Protein AF-0000000075210263 (afdb_homodimer)

InterPro domains:
  IPR021415 SAV0927-like [PF11256] (8-87)

Secondary structure (DSSP, 8-state):
------EEEEEEEEEEEEEEEEE-SS-EEEEEEEE-STTTT-EEEEETTTTEEEEE-HHHHHSTTHHHHHHT--HHHHHHHHHHHHHH-/------EEEEEEEEEEEEEEEEE-SS-EEEEEEEE-STTTT-EEEEETTTTEEEEE-HHHHHSTTHHHHHHT--HHHHHHHHHHHHHH-

pLDDT: mean 94.32, std 9.82, range [43.38, 98.81]

Organism: NCBI:txid2021314

Nearest PDB structures (foldseek):
  6iy0-assembly3_E  TM=9.676E-01  e=1.221E-08  Staphylococcus aureus subsp. aureus Mu50
  8xfu-assembly1_C  TM=9.413E-01  e=3.839E-08  Staphylococcus aureus subsp. aureus Mu50
  6iy0-assembly2_D  TM=9.601E-01  e=1.007E-07  Staphylococcus aureus subsp. aureus Mu50
  6iy0-assembly1_B  TM=9.482E-01  e=8.729E-06  Staphylococcus aureus subsp. aureus Mu50
  8f3d-assembly1_H  TM=4.531E-01  e=2.165E+00  Leishmania tarentolae

Radius of gyration: 16.85 Å; Cα contacts (8 Å, |Δi|>4): 347; chains: 2; bounding box: 31×64×35 Å

Solvent-acce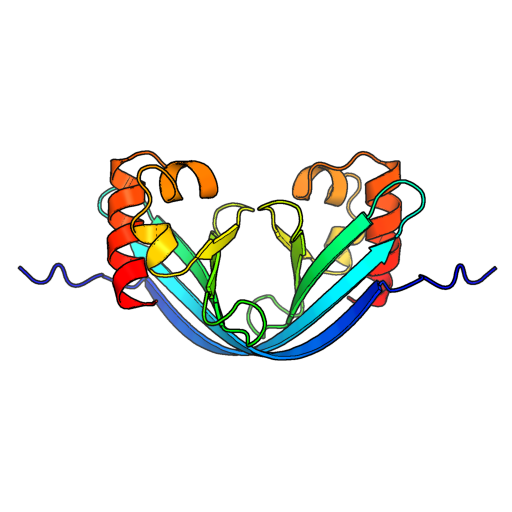ssible surface area (backbone atoms only — not comparable to full-atom values): 9943 Å² total; per-residue (Å²): 125,82,77,73,80,54,64,76,46,78,46,74,43,81,27,39,37,34,40,40,25,32,59,54,96,87,48,77,48,40,34,39,38,34,44,49,83,83,55,81,76,24,28,41,42,31,38,66,86,52,45,30,31,45,78,42,37,67,71,49,70,67,38,83,65,41,56,22,63,58,64,70,39,54,69,70,61,28,50,54,50,45,58,53,47,60,74,71,93,128,82,76,73,78,52,65,77,45,79,48,72,44,79,28,39,36,35,38,37,26,32,60,53,96,87,48,78,46,42,34,39,39,36,44,48,84,82,55,82,75,23,28,41,41,31,37,66,83,51,46,31,30,45,79,43,38,68,72,49,70,68,38,83,65,41,57,22,62,57,63,70,38,55,70,70,60,27,49,55,50,46,57,54,47,60,73,71,92

Foldseek 3Di:
DPPPDDDPDDDDDDKDWDWDWDDDPVDIFTWIWIADPPLVGWIWIAGPVDGFIDGDDPVQLPDPCNQCVRVVDDPRVSVRVSVVVVVVD/DPPPDDDPDDDDDDKDWDWDWDDDPVDIFTWIWIADPPLVGWIWIAGPVDGFIDGDDPVQLPDPCNQCVRVVDDPVVSVRVSVVVVVVD

Structure (mmCIF, N/CA/C/O backbone):
data_AF-0000000075210263-model_v1
#
loop_
_entity.id
_entity.type
_entity.pdbx_description
1 polymer 'Cytosolic protein'
#
loop_
_atom_site.group_PDB
_atom_site.id
_atom_site.type_symbol
_atom_site.label_atom_id
_atom_site.label_alt_id
_atom_site.label_comp_id
_atom_site.label_asym_id
_atom_site.label_entity_id
_atom_site.label_seq_id
_atom_site.pdbx_PDB_ins_code
_atom_site.Cartn_x
_atom_site.Cartn_y
_atom_site.Cartn_z
_atom_site.occupancy
_atom_site.B_iso_or_equiv
_atom_site.auth_seq_id
_atom_site.auth_comp_id
_atom_site.auth_asym_id
_atom_site.auth_atom_id
_atom_site.pdbx_PDB_model_num
ATOM 1 N N . MET A 1 1 ? 0.672 -32.188 -8.648 1 43.38 1 MET A N 1
ATOM 2 C CA . MET A 1 1 ? -0.05 -32.125 -7.379 1 43.38 1 MET A CA 1
ATOM 3 C C . MET A 1 1 ? -0.507 -30.703 -7.09 1 43.38 1 MET A C 1
ATOM 5 O O . MET A 1 1 ? 0.262 -29.75 -7.254 1 43.38 1 MET A O 1
ATOM 9 N N . SER A 1 2 ? -1.739 -30.328 -7.211 1 47.34 2 SER A N 1
ATOM 10 C CA . SER A 1 2 ? -2.309 -29 -7.051 1 47.34 2 SER A CA 1
ATOM 11 C C . SER A 1 2 ? -1.892 -28.375 -5.727 1 47.34 2 SER A C 1
ATOM 13 O O . SER A 1 2 ? -2.236 -28.875 -4.656 1 47.34 2 SER A O 1
ATOM 15 N N . ASN A 1 3 ? -0.609 -28.062 -5.562 1 53.94 3 ASN A N 1
ATOM 16 C CA . ASN A 1 3 ? -0.182 -27.609 -4.246 1 53.94 3 ASN A CA 1
ATOM 17 C C . ASN A 1 3 ? -1.188 -26.625 -3.635 1 53.94 3 ASN A C 1
ATOM 19 O O . ASN A 1 3 ? -1.379 -25.531 -4.145 1 53.94 3 ASN A O 1
ATOM 23 N N . GLU A 1 4 ? -2.256 -27.25 -3.082 1 64 4 GLU A N 1
ATOM 24 C CA . GLU A 1 4 ? -3.299 -26.547 -2.348 1 64 4 GLU A CA 1
ATOM 25 C C . GLU A 1 4 ? -2.699 -25.547 -1.362 1 64 4 GLU A C 1
ATOM 27 O O . GLU A 1 4 ? -1.891 -25.922 -0.51 1 64 4 GLU A O 1
ATOM 32 N N . GLN A 1 5 ? -2.695 -24.266 -1.785 1 75.69 5 GLN A N 1
ATOM 33 C CA . GLN A 1 5 ? -2.236 -23.203 -0.894 1 75.69 5 GLN A CA 1
ATOM 34 C C . GLN A 1 5 ? -3.018 -23.203 0.416 1 75.69 5 GLN A C 1
ATOM 36 O O . GLN A 1 5 ? -4.238 -23.359 0.415 1 75.69 5 GLN A O 1
ATOM 41 N N . PHE A 1 6 ? -2.285 -23.391 1.502 1 87.25 6 PHE A N 1
ATOM 42 C CA . PHE A 1 6 ? -2.873 -23.312 2.834 1 87.25 6 PHE A CA 1
ATOM 43 C C . PHE A 1 6 ? -2.984 -21.859 3.291 1 87.25 6 PHE A C 1
ATOM 45 O O . PHE A 1 6 ? -1.971 -21.188 3.494 1 87.25 6 PHE A O 1
ATOM 52 N N . PHE A 1 7 ? -4.215 -21.453 3.443 1 93.94 7 PHE A N 1
ATOM 53 C CA . PHE A 1 7 ? -4.48 -20.078 3.875 1 93.94 7 PHE A CA 1
ATOM 54 C C . PHE A 1 7 ? -4.641 -20.016 5.391 1 93.94 7 PHE A C 1
ATOM 56 O O . PHE A 1 7 ? -5.301 -20.859 5.988 1 93.94 7 PHE A O 1
ATOM 63 N N . LEU A 1 8 ? -3.885 -19.062 5.934 1 96 8 LEU A N 1
ATOM 64 C CA . LEU A 1 8 ? -4.109 -18.781 7.348 1 96 8 LEU A CA 1
ATOM 65 C C . LEU A 1 8 ? -5.391 -17.984 7.547 1 96 8 LEU A C 1
ATOM 67 O O . LEU A 1 8 ? -6.191 -18.297 8.43 1 96 8 LEU A O 1
ATOM 71 N N . TYR A 1 9 ? -5.625 -16.891 6.816 1 97 9 TYR A N 1
ATOM 72 C CA . TYR A 1 9 ? -6.902 -16.203 6.664 1 97 9 TYR A CA 1
ATOM 73 C C . TYR A 1 9 ? -7.082 -15.695 5.238 1 97 9 TYR A C 1
ATOM 75 O O . TYR A 1 9 ? -6.109 -15.578 4.488 1 97 9 TYR A O 1
ATOM 83 N N . ASP A 1 10 ? -8.328 -15.539 4.906 1 97.69 10 ASP A N 1
ATOM 84 C CA . ASP A 1 10 ? -8.734 -15.07 3.584 1 97.69 10 ASP A CA 1
ATOM 85 C C . ASP A 1 10 ? -10.086 -14.367 3.645 1 97.69 10 ASP A C 1
ATOM 87 O O . ASP A 1 10 ? -11.133 -15.008 3.545 1 97.69 10 ASP A O 1
ATOM 91 N N . ASP A 1 11 ? -10 -13.023 3.748 1 97.12 11 ASP A N 1
ATOM 92 C CA . ASP A 1 11 ? -11.219 -12.25 3.922 1 97.12 11 ASP A CA 1
ATOM 93 C C . ASP A 1 11 ? -11.297 -11.109 2.906 1 97.12 11 ASP A C 1
ATOM 95 O O . ASP A 1 11 ? -10.305 -10.43 2.648 1 97.12 11 ASP A O 1
ATOM 99 N N . THR A 1 12 ? -12.438 -11 2.291 1 97.75 12 THR A N 1
ATOM 100 C CA . THR A 1 12 ? -12.68 -9.891 1.377 1 97.75 12 THR A CA 1
ATOM 101 C C . THR A 1 12 ? -13.758 -8.961 1.932 1 97.75 12 THR A C 1
ATOM 103 O O . THR A 1 12 ? -14.773 -9.414 2.459 1 97.75 12 THR A O 1
ATOM 106 N N . GLU A 1 13 ? -13.5 -7.703 1.796 1 97.19 13 GLU A N 1
ATOM 107 C CA . GLU A 1 13 ? -14.477 -6.719 2.256 1 97.19 13 GLU A CA 1
ATOM 108 C C . GLU A 1 13 ? -14.633 -5.582 1.25 1 97.19 13 GLU A C 1
ATOM 110 O O . GLU A 1 13 ? -13.719 -5.312 0.467 1 97.19 13 GLU A O 1
ATOM 115 N N . GLN A 1 14 ? -15.812 -4.926 1.347 1 96.75 14 GLN A N 1
ATOM 116 C CA . GLN A 1 14 ? -15.961 -3.656 0.647 1 96.75 14 GLN A CA 1
ATOM 117 C C . GLN A 1 14 ? -15.195 -2.543 1.353 1 96.75 14 GLN A C 1
ATOM 119 O O . GLN A 1 14 ? -15.203 -2.455 2.582 1 96.75 14 GLN A O 1
ATOM 124 N N . SER A 1 15 ? -14.477 -1.833 0.542 1 97.12 15 SER A N 1
ATOM 125 C CA . SER A 1 15 ? -13.68 -0.731 1.066 1 97.12 15 SER A CA 1
ATOM 126 C C . SER A 1 15 ? -13.867 0.534 0.236 1 97.12 15 SER A C 1
ATOM 128 O O . SER A 1 15 ? -14.711 0.574 -0.659 1 97.12 15 SER A O 1
ATOM 130 N N . GLN A 1 16 ? -13.305 1.575 0.726 1 97.62 16 GLN A N 1
ATOM 131 C CA . GLN A 1 16 ? -13.266 2.846 0.01 1 97.62 16 GLN A CA 1
ATOM 132 C C . GLN A 1 16 ? -11.828 3.309 -0.215 1 97.62 16 GLN A C 1
ATOM 134 O O . GLN A 1 16 ? -11 3.254 0.699 1 97.62 16 GLN A O 1
ATOM 139 N N . THR A 1 17 ? -11.531 3.658 -1.449 1 98.38 17 THR A N 1
ATOM 140 C CA . THR A 1 17 ? -10.195 4.16 -1.767 1 98.38 17 THR A CA 1
ATOM 141 C C . THR A 1 17 ? -10.273 5.582 -2.316 1 98.38 17 THR A C 1
ATOM 143 O O . THR A 1 17 ? -11.023 5.852 -3.256 1 98.38 17 THR A O 1
ATOM 146 N N . ARG A 1 18 ? -9.586 6.473 -1.636 1 98.56 18 ARG A N 1
ATOM 147 C CA . ARG A 1 18 ? -9.406 7.844 -2.102 1 98.56 18 ARG A CA 1
ATOM 148 C C . ARG A 1 18 ? -8.047 8.016 -2.773 1 98.56 18 ARG A C 1
ATOM 150 O O . ARG A 1 18 ? -7.016 7.66 -2.201 1 98.56 18 ARG A O 1
ATOM 157 N N . PHE A 1 19 ? -8.062 8.453 -4.043 1 98.5 19 PHE A N 1
ATOM 158 C CA . PHE A 1 19 ? -6.855 8.883 -4.742 1 98.5 19 PHE A CA 1
ATOM 159 C C . PHE A 1 19 ? -6.738 10.406 -4.73 1 98.5 19 PHE A C 1
ATOM 161 O O . PHE A 1 19 ? -7.648 11.102 -5.184 1 98.5 19 PHE A O 1
ATOM 168 N N . VAL A 1 20 ? -5.57 10.812 -4.191 1 98.44 20 VAL A N 1
ATOM 169 C CA . VAL A 1 20 ? -5.434 12.266 -4.074 1 98.44 20 VAL A CA 1
ATOM 170 C C . VAL A 1 20 ? -3.994 12.672 -4.379 1 98.44 20 VAL A C 1
ATOM 172 O O . VAL A 1 20 ? -3.053 11.953 -4.035 1 98.44 20 VAL A O 1
ATOM 175 N N . SER A 1 21 ? -3.896 13.719 -5.039 1 98.25 21 SER A N 1
ATOM 176 C CA . SER A 1 21 ? -2.605 14.312 -5.363 1 98.25 21 SER A CA 1
ATOM 177 C C . SER A 1 21 ? -2.584 15.797 -5.02 1 98.25 21 SER A C 1
ATOM 179 O O . SER A 1 21 ? -3.545 16.516 -5.297 1 98.25 21 SER A O 1
ATOM 181 N N . PHE A 1 22 ? -1.495 16.219 -4.414 1 97.88 22 PHE A N 1
ATOM 182 C CA . PHE A 1 22 ? -1.363 17.625 -4.082 1 97.88 22 PHE A CA 1
ATOM 183 C C . PHE A 1 22 ? 0.104 18.047 -4.039 1 97.88 22 PHE A C 1
ATOM 185 O O . PHE A 1 22 ? 0.99 17.188 -3.924 1 97.88 22 PHE A O 1
ATOM 192 N N . MET A 1 23 ? 0.281 19.328 -4.227 1 95.12 23 MET A N 1
ATOM 193 C CA . MET A 1 23 ? 1.633 19.875 -4.133 1 95.12 23 MET A CA 1
ATOM 194 C C . MET A 1 23 ? 1.914 20.391 -2.727 1 95.12 23 MET A C 1
ATOM 196 O O . MET A 1 23 ? 1.164 21.219 -2.205 1 95.12 23 MET A O 1
ATOM 200 N N . GLY A 1 24 ? 2.965 19.828 -2.143 1 91.62 24 GLY A N 1
ATOM 201 C CA . GLY A 1 24 ? 3.514 20.5 -0.973 1 91.62 24 GLY A CA 1
ATOM 202 C C . GLY A 1 24 ? 4.41 21.672 -1.32 1 91.62 24 GLY A C 1
ATOM 203 O O . GLY A 1 24 ? 4.43 22.125 -2.465 1 91.62 24 GLY A O 1
ATOM 204 N N . LYS A 1 25 ? 5.047 22.156 -0.357 1 91.38 25 LYS A N 1
ATOM 205 C CA . LYS A 1 25 ? 5.961 23.266 -0.604 1 91.38 25 LYS A CA 1
ATOM 206 C C . LYS A 1 25 ? 7.117 22.828 -1.506 1 91.38 25 LYS A C 1
ATOM 208 O O . LYS A 1 25 ? 7.492 23.562 -2.43 1 91.38 25 LYS A O 1
ATOM 213 N N . ASN A 1 26 ? 7.598 21.578 -1.28 1 91.25 26 ASN A N 1
ATOM 214 C CA . ASN A 1 26 ? 8.812 21.172 -1.97 1 91.25 26 ASN A CA 1
ATOM 215 C C . ASN A 1 26 ? 8.586 19.891 -2.785 1 91.25 26 ASN A C 1
ATOM 217 O O . ASN A 1 26 ? 9.438 19.516 -3.59 1 91.25 26 ASN A O 1
ATOM 221 N N . THR A 1 27 ? 7.508 19.219 -2.51 1 93 27 THR A N 1
ATOM 222 C CA . THR A 1 27 ? 7.332 17.938 -3.182 1 93 27 THR A CA 1
ATOM 223 C C . THR A 1 27 ? 5.863 17.703 -3.523 1 93 27 THR A C 1
ATOM 225 O O . THR A 1 27 ? 4.977 18.344 -2.949 1 93 27 THR A O 1
ATOM 228 N N . ARG A 1 28 ? 5.715 16.906 -4.516 1 96.06 28 ARG A N 1
ATOM 229 C CA . ARG A 1 28 ? 4.383 16.406 -4.855 1 96.06 28 ARG A CA 1
ATOM 230 C C . ARG A 1 28 ? 4.047 15.148 -4.066 1 96.06 28 ARG A C 1
ATOM 232 O O . ARG A 1 28 ? 4.891 14.266 -3.908 1 96.06 28 ARG A O 1
ATOM 239 N N . PHE A 1 29 ? 2.766 15.047 -3.594 1 97.75 29 PHE A N 1
ATOM 240 C CA . PHE A 1 29 ? 2.268 13.836 -2.949 1 97.75 29 PHE A CA 1
ATOM 241 C C . PHE A 1 29 ? 1.176 13.188 -3.789 1 97.75 29 PHE A C 1
ATOM 243 O O . PHE A 1 29 ? 0.232 13.852 -4.215 1 97.75 29 PHE A O 1
ATOM 250 N N . ASP A 1 30 ? 1.332 11.93 -4.137 1 98.38 30 ASP A N 1
ATOM 251 C CA . ASP A 1 30 ? 0.319 11.07 -4.738 1 98.38 30 ASP A CA 1
ATOM 252 C C . ASP A 1 30 ? -0.023 9.898 -3.816 1 98.38 30 ASP A C 1
ATOM 254 O O . ASP A 1 30 ? 0.799 9 -3.607 1 98.38 30 ASP A O 1
ATOM 258 N N . LEU A 1 31 ? -1.254 9.969 -3.305 1 98.56 31 LEU A N 1
ATOM 259 C CA . LEU A 1 31 ? -1.596 8.984 -2.281 1 98.5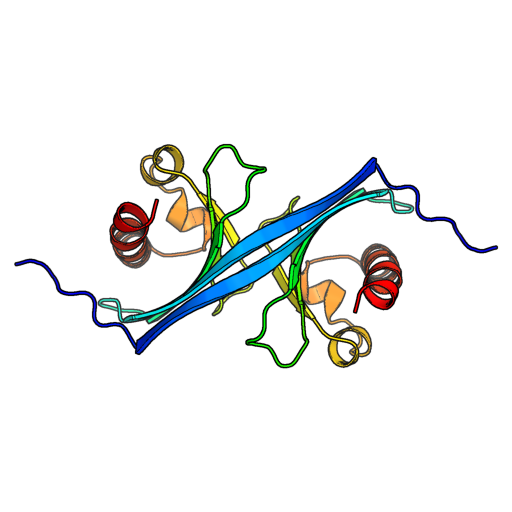6 31 LEU A CA 1
ATOM 260 C C . LEU A 1 31 ? -2.811 8.164 -2.701 1 98.56 31 LEU A C 1
ATOM 262 O O . LEU A 1 31 ? -3.729 8.688 -3.336 1 98.56 31 LEU A O 1
ATOM 266 N N . ALA A 1 32 ? -2.775 6.938 -2.389 1 98.69 32 ALA A N 1
ATOM 267 C CA . ALA A 1 32 ? -3.998 6.156 -2.223 1 98.69 32 ALA A CA 1
ATOM 268 C C . ALA A 1 32 ? -4.309 5.93 -0.747 1 98.69 32 ALA A C 1
ATOM 270 O O . ALA A 1 32 ? -3.438 5.512 0.02 1 98.69 32 ALA A O 1
ATOM 271 N N . ILE A 1 33 ? -5.465 6.305 -0.329 1 98.69 33 ILE A N 1
ATOM 272 C CA . ILE A 1 33 ? -5.938 6.129 1.04 1 98.69 33 ILE A CA 1
ATOM 273 C C . ILE A 1 33 ? -7.051 5.082 1.072 1 98.69 33 ILE A C 1
ATOM 275 O O . ILE A 1 33 ? -8.141 5.312 0.549 1 98.69 33 ILE A O 1
ATOM 279 N N . VAL A 1 34 ? -6.746 3.947 1.667 1 98.56 34 VAL A N 1
ATOM 280 C CA . VAL A 1 34 ? -7.695 2.842 1.684 1 98.56 34 VAL A CA 1
ATOM 281 C C . VAL A 1 34 ? -8.305 2.701 3.078 1 98.56 34 VAL A C 1
ATOM 283 O O . VAL A 1 34 ? -7.586 2.49 4.055 1 98.56 34 VAL A O 1
ATOM 286 N N . LYS A 1 35 ? -9.609 2.836 3.141 1 97.19 35 LYS A N 1
ATOM 287 C CA . LYS A 1 35 ? -10.367 2.639 4.371 1 97.19 35 LYS A CA 1
ATOM 288 C C . LYS A 1 35 ? -10.938 1.225 4.449 1 97.19 35 LYS A C 1
ATOM 290 O O . LYS A 1 35 ? -11.664 0.792 3.553 1 97.19 35 LYS A O 1
ATOM 295 N N . THR A 1 36 ? -10.508 0.501 5.43 1 94.94 36 THR A N 1
ATOM 296 C CA . THR A 1 36 ? -11 -0.857 5.645 1 94.94 36 THR A CA 1
ATOM 297 C C . THR A 1 36 ? -11.523 -1.024 7.066 1 94.94 36 THR A C 1
ATOM 299 O O . THR A 1 36 ? -11.297 -0.165 7.922 1 94.94 36 THR A O 1
ATOM 302 N N . GLY A 1 37 ? -12.211 -2.084 7.324 1 92.56 37 GLY A N 1
ATOM 303 C CA . GLY A 1 37 ? -12.695 -2.426 8.648 1 92.56 37 GLY A CA 1
ATOM 304 C C . GLY A 1 37 ? -11.672 -3.178 9.484 1 92.56 37 GLY A C 1
ATOM 305 O O . GLY A 1 37 ? -11.883 -3.408 10.68 1 92.56 37 GLY A O 1
ATOM 306 N N . ARG A 1 38 ? -10.523 -3.561 9.141 1 91 38 ARG A N 1
ATOM 307 C CA . ARG A 1 38 ? -9.594 -4.492 9.766 1 91 38 ARG A CA 1
ATOM 308 C C . ARG A 1 38 ? -8.633 -3.76 10.695 1 91 38 ARG A C 1
ATOM 310 O O . ARG A 1 38 ? -8.125 -4.34 11.656 1 91 38 ARG A O 1
ATOM 317 N N . HIS A 1 39 ? -8.281 -2.566 10.586 1 93 39 HIS A N 1
ATOM 318 C CA . HIS A 1 39 ? -7.199 -1.898 11.289 1 93 39 HIS A CA 1
ATOM 319 C C . HIS A 1 39 ? -7.738 -0.897 12.305 1 93 39 HIS A C 1
ATOM 321 O O . HIS A 1 39 ? -7.137 0.156 12.531 1 93 39 HIS A O 1
ATOM 327 N N . TYR A 1 40 ? -8.859 -1.257 12.875 1 90.94 40 TYR A N 1
ATOM 328 C CA . TYR A 1 40 ? -9.43 -0.507 13.984 1 90.94 40 TYR A CA 1
ATOM 329 C C . TYR A 1 40 ? -9.539 0.975 13.648 1 90.94 40 TYR A C 1
ATOM 331 O O . TYR A 1 40 ? -9.141 1.829 14.445 1 90.94 40 TYR A O 1
ATOM 339 N N . GLY A 1 41 ? -9.945 1.229 12.438 1 90.06 41 GLY A N 1
ATOM 340 C CA . GLY A 1 41 ? -10.203 2.607 12.039 1 90.06 41 GLY A CA 1
ATOM 341 C C . GLY A 1 41 ? -8.984 3.293 11.445 1 90.06 41 GLY A C 1
ATOM 342 O O . GLY A 1 41 ? -9.07 4.43 10.984 1 90.06 41 GLY A O 1
ATOM 343 N N . LYS A 1 42 ? -7.832 2.633 11.492 1 97.25 42 LYS A N 1
ATOM 344 C CA . LYS A 1 42 ? -6.66 3.199 10.828 1 97.25 42 L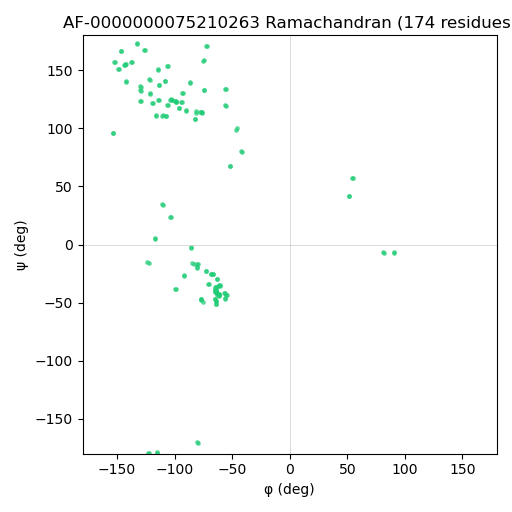YS A CA 1
ATOM 345 C C . LYS A 1 42 ? -6.758 3.047 9.312 1 97.25 42 LYS A C 1
ATOM 347 O O . LYS A 1 42 ? -7.496 2.193 8.812 1 97.25 42 LYS A O 1
ATOM 352 N N . LEU A 1 43 ? -6.043 3.836 8.633 1 98.38 43 LEU A N 1
ATOM 353 C CA . LEU A 1 43 ? -6.086 3.875 7.172 1 98.38 43 LEU A CA 1
ATOM 354 C C . LEU A 1 43 ? -4.812 3.283 6.574 1 98.38 43 LEU A C 1
ATOM 356 O O . LEU A 1 43 ? -3.732 3.408 7.152 1 98.38 43 LEU A O 1
ATOM 360 N N . LEU A 1 44 ? -4.988 2.529 5.48 1 98.56 44 LEU A N 1
ATOM 361 C CA . LEU A 1 44 ? -3.832 2.227 4.645 1 98.56 44 LEU A CA 1
ATOM 362 C C . LEU A 1 44 ? -3.465 3.422 3.771 1 98.56 44 LEU A C 1
ATOM 364 O O . LEU A 1 44 ? -4.242 3.822 2.9 1 98.56 44 LEU A O 1
ATOM 368 N N . ILE A 1 45 ? -2.275 4.023 4.004 1 98.81 45 ILE A N 1
ATOM 369 C CA . ILE A 1 45 ? -1.797 5.172 3.242 1 98.81 45 ILE A CA 1
ATOM 370 C C . ILE A 1 45 ? -0.67 4.738 2.307 1 98.81 45 ILE A C 1
ATOM 372 O O . ILE A 1 45 ? 0.402 4.332 2.764 1 98.81 45 ILE A O 1
ATOM 376 N N . LEU A 1 46 ? -0.94 4.738 1.063 1 98.56 46 LEU A N 1
ATOM 377 C CA . LEU A 1 46 ? 0.028 4.34 0.048 1 98.56 46 LEU A CA 1
ATOM 378 C C . LEU A 1 46 ? 0.628 5.559 -0.643 1 98.56 46 LEU A C 1
ATOM 380 O O . LEU A 1 46 ? -0.103 6.43 -1.119 1 98.56 46 LEU A O 1
ATOM 384 N N . ASN A 1 47 ? 1.939 5.664 -0.619 1 98.25 47 ASN A N 1
ATOM 385 C CA . ASN A 1 47 ? 2.6 6.652 -1.464 1 98.25 47 ASN A CA 1
ATOM 386 C C . ASN A 1 47 ? 2.783 6.141 -2.889 1 98.25 47 ASN A C 1
ATOM 388 O O . ASN A 1 47 ? 3.641 5.293 -3.143 1 98.25 47 ASN A O 1
ATOM 392 N N . MET A 1 48 ? 2.035 6.676 -3.805 1 97.12 48 MET A N 1
ATOM 393 C CA . MET A 1 48 ? 1.949 6.16 -5.168 1 97.12 48 MET A CA 1
ATOM 394 C C . MET A 1 48 ? 3.221 6.473 -5.949 1 97.12 48 MET A C 1
ATOM 396 O O . MET A 1 48 ? 3.475 5.871 -6.996 1 97.12 48 MET A O 1
ATOM 400 N N . LEU A 1 49 ? 3.891 7.434 -5.52 1 95.81 49 LEU A N 1
ATOM 401 C CA . LEU A 1 49 ? 5.141 7.781 -6.184 1 95.81 49 LEU A CA 1
ATOM 402 C C . LEU A 1 49 ? 6.273 6.867 -5.727 1 95.81 49 LEU A C 1
ATOM 404 O O . LEU A 1 49 ? 7.309 6.773 -6.387 1 95.81 49 LEU A O 1
ATOM 408 N N . SER A 1 50 ? 6.062 6.246 -4.613 1 91.56 50 SER A N 1
ATOM 409 C CA . SER A 1 50 ? 6.988 5.238 -4.109 1 91.56 50 SER A CA 1
ATOM 410 C C . SER A 1 50 ? 6.285 3.902 -3.883 1 91.56 50 SER A C 1
ATOM 412 O O . SER A 1 50 ? 5.094 3.768 -4.164 1 91.56 50 SER A O 1
ATOM 414 N N . ASN A 1 51 ? 6.891 2.891 -3.447 1 92.31 51 ASN A N 1
ATOM 415 C CA . ASN A 1 51 ? 6.309 1.571 -3.229 1 92.31 51 ASN A CA 1
ATOM 416 C C . ASN A 1 51 ? 6.051 1.312 -1.747 1 92.31 51 ASN A C 1
ATOM 418 O O . ASN A 1 51 ? 5.977 0.159 -1.318 1 92.31 51 ASN A O 1
ATOM 422 N N . ARG A 1 52 ? 5.934 2.441 -1.082 1 95 52 ARG A N 1
ATOM 423 C CA . ARG A 1 52 ? 5.777 2.275 0.359 1 95 52 ARG A CA 1
ATOM 424 C C . ARG A 1 52 ? 4.34 2.557 0.789 1 95 52 ARG A C 1
ATOM 426 O O . ARG A 1 52 ? 3.658 3.385 0.185 1 95 52 ARG A O 1
ATOM 433 N N . PHE A 1 53 ? 4.008 1.914 1.889 1 98.25 53 PHE A N 1
ATOM 434 C CA . PHE A 1 53 ? 2.742 2.232 2.539 1 98.25 53 PHE A CA 1
ATOM 435 C C . PHE A 1 53 ? 2.861 2.096 4.055 1 98.25 53 PHE A C 1
ATOM 437 O O . PHE A 1 53 ? 3.855 1.569 4.559 1 98.25 53 PHE A O 1
ATOM 444 N N . ALA A 1 54 ? 1.83 2.639 4.777 1 98 54 ALA A N 1
ATOM 445 C CA . ALA A 1 54 ? 1.737 2.512 6.23 1 98 54 ALA A CA 1
ATOM 446 C C . ALA A 1 54 ? 0.281 2.477 6.684 1 98 54 ALA A C 1
ATOM 448 O O . ALA A 1 54 ? -0.61 2.949 5.973 1 98 54 ALA A O 1
ATOM 449 N N . ILE A 1 55 ? 0.096 1.818 7.742 1 98 55 ILE A N 1
ATOM 450 C CA . ILE A 1 55 ? -1.189 1.869 8.43 1 98 55 ILE A CA 1
ATOM 451 C C . ILE A 1 55 ? -1.183 3.002 9.453 1 98 55 ILE A C 1
ATOM 453 O O . ILE A 1 55 ? -0.434 2.957 10.43 1 98 55 ILE A O 1
ATOM 457 N N . ILE A 1 56 ? -1.996 3.996 9.258 1 98.12 56 ILE A N 1
ATOM 458 C CA . ILE A 1 56 ? -1.803 5.234 10.008 1 98.12 56 ILE A CA 1
ATOM 459 C C . ILE A 1 56 ? -3.117 5.652 10.664 1 98.12 56 ILE A C 1
ATOM 461 O O . ILE A 1 56 ? -4.16 5.688 10.008 1 98.12 56 ILE A O 1
ATOM 465 N N . GLY A 1 57 ? -3.115 5.812 11.859 1 97.56 57 GLY A N 1
ATOM 466 C CA . GLY A 1 57 ? -4.105 6.547 12.633 1 97.56 57 GLY A CA 1
ATOM 467 C C . GLY A 1 57 ? -3.539 7.785 13.305 1 97.56 57 GLY A C 1
ATOM 468 O O . GLY A 1 57 ? -2.377 8.141 13.086 1 97.56 57 GLY A O 1
ATOM 469 N N . THR A 1 58 ? -4.387 8.492 14.047 1 97.25 58 THR A N 1
ATOM 470 C CA . THR A 1 58 ? -3.973 9.719 14.711 1 97.25 58 THR A CA 1
ATOM 471 C C . THR A 1 58 ? -2.771 9.469 15.617 1 97.25 58 THR A C 1
ATOM 473 O O . THR A 1 58 ? -1.854 10.289 15.688 1 97.25 58 THR A O 1
ATOM 476 N N . ASP A 1 59 ? -2.807 8.375 16.312 1 97.62 59 ASP A N 1
ATOM 477 C CA . ASP A 1 59 ? -1.721 8.047 17.234 1 97.62 59 ASP A CA 1
ATOM 478 C C . ASP A 1 59 ? -0.393 7.914 16.484 1 97.62 59 ASP A C 1
ATOM 480 O O . ASP A 1 59 ? 0.659 8.281 17.016 1 97.62 59 ASP A O 1
ATOM 484 N N . ASP A 1 60 ? -0.354 7.414 15.289 1 97.81 60 ASP A N 1
ATOM 485 C CA . ASP A 1 60 ? 0.861 7.277 14.484 1 97.81 60 ASP A CA 1
ATOM 486 C C . ASP A 1 60 ? 1.371 8.641 14.023 1 97.81 60 ASP A C 1
ATOM 488 O O . ASP A 1 60 ? 2.58 8.852 13.914 1 97.81 60 ASP A O 1
ATOM 492 N N . LEU A 1 61 ? 0.441 9.531 13.766 1 97.88 61 LEU A N 1
ATOM 493 C CA . LEU A 1 61 ? 0.824 10.867 13.344 1 97.88 61 LEU A CA 1
ATOM 494 C C . LEU A 1 61 ? 1.509 11.625 14.477 1 97.88 61 LEU A C 1
ATOM 496 O O . LEU A 1 61 ? 2.355 12.484 14.227 1 97.88 61 LEU A O 1
ATOM 500 N N . GLU A 1 62 ? 1.203 11.242 15.68 1 97.88 62 GLU A N 1
ATOM 501 C CA . GLU A 1 62 ? 1.746 11.93 16.844 1 97.88 62 GLU A CA 1
ATOM 502 C C . GLU A 1 62 ? 3.129 11.391 17.203 1 97.88 62 GLU A C 1
ATOM 504 O O . GLU A 1 62 ? 3.85 12 18 1 97.88 62 GLU A O 1
ATOM 509 N N . GLU A 1 63 ? 3.465 10.266 16.688 1 97.69 63 GLU A N 1
ATOM 510 C CA . GLU A 1 63 ? 4.773 9.68 16.953 1 97.69 63 GLU A CA 1
ATOM 511 C C . GLU A 1 63 ? 5.867 10.383 16.156 1 97.69 63 GLU A C 1
ATOM 513 O O . GLU A 1 63 ? 5.891 10.312 14.922 1 97.69 63 GLU A O 1
ATOM 518 N N . GLU A 1 64 ? 6.664 11 16.859 1 97 64 GLU A N 1
ATOM 519 C CA . GLU A 1 64 ? 7.762 11.719 16.219 1 97 64 GLU A CA 1
ATOM 520 C C . GLU A 1 64 ? 8.578 10.789 15.328 1 97 64 GLU A C 1
ATOM 522 O O . GLU A 1 64 ? 8.938 9.68 15.734 1 97 64 GLU A O 1
ATOM 527 N N . GLY A 1 65 ? 8.883 11.25 14.086 1 97.94 65 GLY A N 1
ATOM 528 C CA . GLY A 1 65 ? 9.766 10.539 13.18 1 97.94 65 GLY A CA 1
ATOM 529 C C . GLY A 1 65 ? 9.07 9.414 12.43 1 97.94 65 GLY A C 1
ATOM 530 O O . GLY A 1 65 ? 9.633 8.828 11.508 1 97.94 65 GLY A O 1
ATOM 531 N N . TYR A 1 66 ? 7.836 9.109 12.758 1 98.38 66 TYR A N 1
ATOM 532 C CA . TYR A 1 66 ? 7.164 7.945 12.188 1 98.38 66 TYR A CA 1
ATOM 533 C C . TYR A 1 66 ? 6.992 8.094 10.68 1 98.38 66 TYR A C 1
ATOM 535 O O . TYR A 1 66 ? 7.375 7.207 9.914 1 98.38 66 TYR A O 1
ATOM 543 N N . LEU A 1 67 ? 6.453 9.188 10.242 1 98 67 LEU A N 1
ATOM 544 C CA . LEU A 1 67 ? 6.199 9.398 8.82 1 98 67 LEU A CA 1
ATOM 545 C C . LEU A 1 67 ? 7.508 9.438 8.039 1 98 67 LEU A C 1
ATOM 547 O O . LEU A 1 67 ? 7.586 8.922 6.918 1 98 67 LEU A O 1
ATOM 551 N N . GLU A 1 68 ? 8.492 10.102 8.641 1 98.5 68 GLU A N 1
ATOM 552 C CA . GLU A 1 68 ? 9.805 10.172 8.008 1 98.5 68 GLU A CA 1
ATOM 553 C C . GLU A 1 68 ? 10.344 8.781 7.695 1 98.5 68 GLU A C 1
ATOM 555 O O . GLU A 1 68 ? 10.836 8.531 6.594 1 98.5 68 GLU A O 1
ATOM 560 N N . HIS A 1 69 ? 10.156 7.934 8.664 1 97.5 69 HIS A N 1
ATOM 561 C CA . HIS A 1 69 ? 10.672 6.582 8.508 1 97.5 69 HIS A CA 1
ATOM 562 C C . HIS A 1 69 ? 9.781 5.754 7.586 1 97.5 69 HIS A C 1
ATOM 564 O O . HIS A 1 69 ? 10.266 5.094 6.668 1 97.5 69 HIS A O 1
ATOM 570 N N . ALA A 1 70 ? 8.539 5.801 7.781 1 97 70 ALA A N 1
ATOM 571 C CA . ALA A 1 70 ? 7.594 4.961 7.051 1 97 70 ALA A CA 1
ATOM 572 C C . ALA A 1 70 ? 7.637 5.258 5.555 1 97 70 ALA A C 1
ATOM 574 O O . ALA A 1 70 ? 7.512 4.348 4.734 1 97 70 ALA A O 1
ATOM 575 N N . PHE A 1 71 ? 7.855 6.551 5.242 1 97.31 71 PHE A N 1
ATOM 576 C CA . PHE A 1 71 ? 7.754 6.945 3.842 1 97.31 71 PHE A CA 1
ATOM 577 C C . PHE A 1 71 ? 9.094 7.453 3.326 1 97.31 71 PHE A C 1
ATOM 579 O O . PHE A 1 71 ? 9.188 7.926 2.189 1 97.31 71 PHE A O 1
ATOM 586 N N . ASN A 1 72 ? 10.102 7.344 4.164 1 96.31 72 ASN A N 1
ATOM 587 C CA . ASN A 1 72 ? 11.43 7.816 3.809 1 96.31 72 ASN A CA 1
ATOM 588 C C . ASN A 1 72 ? 11.406 9.273 3.354 1 96.31 72 ASN A C 1
ATOM 590 O O . ASN A 1 72 ? 11.891 9.602 2.27 1 96.31 72 ASN A O 1
ATOM 594 N N . LEU A 1 73 ? 10.93 10.141 4.172 1 97.06 73 LEU A N 1
ATOM 595 C CA . LEU A 1 73 ? 10.82 11.57 3.914 1 97.06 73 LEU A CA 1
ATOM 596 C C . LEU A 1 73 ? 11.734 12.359 4.844 1 97.06 73 LEU A C 1
ATOM 598 O O . LEU A 1 73 ? 12.047 11.906 5.949 1 97.06 73 LEU A O 1
ATOM 602 N N . ASN A 1 74 ? 12.156 13.469 4.348 1 97.25 74 ASN A N 1
ATOM 603 C CA . ASN A 1 74 ? 12.781 14.383 5.297 1 97.25 74 ASN A CA 1
ATOM 604 C C . ASN A 1 74 ? 11.742 15.023 6.219 1 97.25 74 ASN A C 1
ATOM 606 O O . ASN A 1 74 ? 10.539 14.875 6.004 1 97.25 74 ASN A O 1
ATOM 610 N N . GLU A 1 75 ? 12.219 15.695 7.191 1 97.38 75 GLU A N 1
ATOM 611 C CA . GLU A 1 75 ? 11.352 16.234 8.234 1 97.38 75 GLU A CA 1
ATOM 612 C C . GLU A 1 75 ? 10.344 17.219 7.656 1 97.38 75 GLU A C 1
ATOM 614 O O . GLU A 1 75 ? 9.164 17.203 8.016 1 97.38 75 GLU A O 1
ATOM 619 N N . GLU A 1 76 ? 10.789 18.078 6.77 1 97 76 GLU A N 1
ATOM 620 C CA . GLU A 1 76 ? 9.922 19.109 6.199 1 97 76 GLU A CA 1
ATOM 621 C C . GLU A 1 76 ? 8.797 18.484 5.379 1 97 76 GLU A C 1
ATOM 623 O O . GLU A 1 76 ? 7.629 18.828 5.547 1 97 76 GLU A O 1
ATOM 628 N N . ASP A 1 77 ? 9.125 17.547 4.477 1 96.88 77 ASP A N 1
ATOM 629 C CA . ASP A 1 77 ? 8.117 16.875 3.662 1 96.88 77 ASP A CA 1
ATOM 630 C C . ASP A 1 77 ? 7.18 16.047 4.527 1 96.88 77 ASP A C 1
ATOM 632 O O . ASP A 1 77 ? 5.977 15.984 4.27 1 96.88 77 ASP A O 1
ATOM 636 N N . ALA A 1 78 ? 7.742 15.445 5.559 1 97.69 78 ALA A N 1
ATOM 637 C CA . ALA A 1 78 ? 6.93 14.648 6.473 1 97.69 78 ALA A CA 1
ATOM 638 C C . ALA A 1 78 ? 5.902 15.516 7.199 1 97.69 78 ALA A C 1
ATOM 640 O O . ALA A 1 78 ? 4.77 15.086 7.422 1 97.69 78 ALA A O 1
ATOM 641 N N . GLN A 1 79 ? 6.355 16.688 7.551 1 97.19 79 GLN A N 1
ATOM 642 C CA . GLN A 1 79 ? 5.438 17.594 8.242 1 97.19 79 GLN A CA 1
ATOM 643 C C . GLN A 1 79 ? 4.285 18 7.332 1 97.19 79 GLN A C 1
ATOM 645 O O . GLN A 1 79 ? 3.137 18.094 7.773 1 97.19 79 GLN A O 1
ATOM 650 N N . GLU A 1 80 ? 4.617 18.234 6.078 1 96.44 80 GLU A N 1
ATOM 651 C CA . GLU A 1 80 ? 3.562 18.578 5.129 1 96.44 80 GLU A CA 1
ATOM 652 C C . GLU A 1 80 ? 2.572 17.438 4.965 1 96.44 80 GLU A C 1
ATOM 654 O O . GLU A 1 80 ? 1.358 17.656 4.953 1 96.44 80 GLU A O 1
ATOM 659 N N . LEU A 1 81 ? 3.113 16.25 4.852 1 97.31 81 LEU A N 1
ATOM 660 C CA . LEU A 1 81 ? 2.244 15.086 4.754 1 97.31 81 LEU A CA 1
ATOM 661 C C . LEU A 1 81 ? 1.424 14.914 6.027 1 97.31 81 LEU A C 1
ATOM 663 O O . LEU A 1 81 ? 0.23 14.609 5.965 1 97.31 81 LEU A O 1
ATOM 667 N N . ARG A 1 82 ? 2.051 15.109 7.145 1 97.94 82 ARG A N 1
ATOM 668 C CA . ARG A 1 82 ? 1.388 14.984 8.438 1 97.94 82 ARG A CA 1
ATOM 669 C C . ARG A 1 82 ? 0.169 15.898 8.523 1 97.94 82 ARG A C 1
ATOM 671 O O . ARG A 1 82 ? -0.908 15.461 8.938 1 97.94 82 ARG A O 1
ATOM 678 N N . GLU A 1 83 ? 0.356 17.078 8.125 1 96.62 83 GLU A N 1
ATOM 679 C CA . GLU A 1 83 ? -0.728 18.047 8.188 1 96.62 83 GLU A CA 1
ATOM 680 C C . GLU A 1 83 ? -1.914 17.609 7.332 1 96.62 83 GLU A C 1
ATOM 682 O O . GLU A 1 83 ? -3.066 17.719 7.754 1 96.62 83 GLU A O 1
ATOM 687 N N . PHE A 1 84 ? -1.603 17.141 6.234 1 97.5 84 PHE A N 1
ATOM 688 C CA . PHE A 1 84 ? -2.676 16.656 5.375 1 97.5 84 PHE A CA 1
ATOM 689 C C . PHE A 1 84 ? -3.373 15.461 6.012 1 97.5 84 PHE A C 1
ATOM 691 O O . PHE A 1 84 ? -4.602 15.391 6.039 1 97.5 84 PHE A O 1
ATOM 698 N N . LEU A 1 85 ? -2.566 14.516 6.492 1 98 85 LEU A N 1
ATOM 699 C CA . LEU A 1 85 ? -3.125 13.266 6.996 1 98 85 LEU A CA 1
ATOM 700 C C . LEU A 1 85 ? -3.951 13.508 8.258 1 98 85 LEU A C 1
ATOM 702 O O . LEU A 1 85 ? -4.906 12.773 8.523 1 98 85 LEU A O 1
ATOM 706 N N . TYR A 1 86 ? -3.646 14.57 8.977 1 97.56 86 TYR A N 1
ATOM 707 C CA . TYR A 1 86 ? -4.457 14.914 10.141 1 97.56 86 TYR A CA 1
ATOM 708 C C . TYR A 1 86 ? -5.887 15.242 9.734 1 97.56 86 TYR A C 1
ATOM 710 O O . TYR A 1 86 ? -6.828 14.992 10.492 1 97.56 86 TYR A O 1
ATOM 718 N N . GLU A 1 87 ? -6 15.734 8.586 1 96.06 87 GLU A N 1
ATOM 719 C CA . GLU A 1 87 ? -7.324 16.109 8.102 1 96.06 87 GLU A CA 1
ATOM 720 C C . GLU A 1 87 ? -8.086 14.891 7.59 1 96.06 87 GLU A C 1
ATOM 722 O O . GLU A 1 87 ? -9.305 14.953 7.391 1 96.06 87 GLU A O 1
ATOM 727 N N . VAL A 1 88 ? -7.398 13.875 7.348 1 96 88 VAL A N 1
ATOM 728 C CA . VAL A 1 88 ? -7.977 12.703 6.699 1 96 88 VAL A CA 1
ATOM 729 C C . VAL A 1 88 ? -8.32 11.648 7.746 1 96 88 VAL A C 1
ATOM 731 O O . VAL A 1 88 ? -9.344 10.969 7.645 1 96 88 VAL A O 1
ATOM 734 N N . VAL A 1 89 ? -7.504 11.492 8.75 1 95.75 89 VAL A N 1
ATOM 735 C CA . VAL A 1 89 ? -7.656 10.414 9.719 1 95.75 89 VAL A CA 1
ATOM 736 C C . VAL A 1 89 ? -8.648 10.828 10.805 1 95.75 89 VAL A C 1
ATOM 738 O O . VAL A 1 89 ? -8.82 12.023 11.07 1 95.75 89 VAL A O 1
ATOM 741 N N . MET B 1 1 ? -3.322 31.672 8.047 1 43.91 1 MET B N 1
ATOM 742 C CA . MET B 1 1 ? -3.779 31.562 6.668 1 43.91 1 MET B CA 1
ATOM 743 C C . MET B 1 1 ? -4.078 30.125 6.297 1 43.91 1 MET B C 1
ATOM 745 O O . MET B 1 1 ? -3.301 29.219 6.613 1 43.91 1 MET B O 1
ATOM 749 N N . SER B 1 2 ? -5.281 29.688 6.168 1 47.62 2 SER B N 1
ATOM 750 C CA . SER B 1 2 ? -5.719 28.312 5.906 1 47.62 2 SER B CA 1
ATOM 751 C C . SER B 1 2 ? -5.004 27.719 4.691 1 47.62 2 SER B C 1
ATOM 753 O O . SER B 1 2 ? -5.156 28.234 3.576 1 47.62 2 SER B O 1
ATOM 755 N N . ASN B 1 3 ? -3.709 27.484 4.77 1 53.69 3 ASN B N 1
ATOM 756 C CA . ASN B 1 3 ? -2.994 27.062 3.572 1 53.69 3 ASN B CA 1
ATOM 757 C C . ASN B 1 3 ? -3.803 26.047 2.764 1 53.69 3 ASN B C 1
ATOM 759 O O . ASN B 1 3 ? -4.055 24.938 3.227 1 53.69 3 ASN B O 1
ATOM 763 N N . GLU B 1 4 ? -4.762 26.625 2.002 1 63.72 4 GLU B N 1
ATOM 764 C CA . GLU B 1 4 ? -5.602 25.875 1.073 1 63.72 4 GLU B CA 1
ATOM 765 C C . GLU B 1 4 ? -4.766 24.922 0.229 1 63.72 4 GLU B C 1
ATOM 767 O O . GLU B 1 4 ? -3.836 25.344 -0.461 1 63.72 4 GLU B O 1
ATOM 772 N N . GLN B 1 5 ? -4.766 23.641 0.681 1 75.31 5 GLN B N 1
ATOM 773 C CA . GLN B 1 5 ? -4.086 22.609 -0.104 1 75.31 5 GLN B CA 1
ATOM 774 C C . GLN B 1 5 ? -4.609 22.578 -1.536 1 75.31 5 GLN B C 1
ATOM 776 O O . GLN B 1 5 ? -5.82 22.656 -1.763 1 75.31 5 GLN B O 1
ATOM 781 N N . PHE B 1 6 ? -3.697 22.828 -2.473 1 87.31 6 PHE B N 1
ATOM 782 C CA . PHE B 1 6 ? -4.023 22.719 -3.889 1 87.31 6 PHE B CA 1
ATOM 783 C C . PHE B 1 6 ? -3.953 21.266 -4.348 1 87.31 6 PHE B C 1
ATOM 785 O O . PHE B 1 6 ? -2.875 20.672 -4.379 1 87.31 6 PHE B O 1
ATOM 792 N N . PHE B 1 7 ? -5.105 20.75 -4.699 1 94.06 7 PHE B N 1
ATOM 793 C CA . PHE B 1 7 ? -5.191 19.375 -5.16 1 94.06 7 PHE B CA 1
ATOM 794 C C . PHE B 1 7 ? -5.082 19.297 -6.676 1 94.06 7 PHE B C 1
ATOM 796 O O . PHE B 1 7 ? -5.688 20.109 -7.391 1 94.06 7 PHE B O 1
ATOM 803 N N . LEU B 1 8 ? -4.18 18.391 -7.059 1 96.06 8 LEU B N 1
ATOM 804 C CA . LEU B 1 8 ? -4.125 18.109 -8.484 1 96.06 8 LEU B CA 1
ATOM 805 C C . LEU B 1 8 ? -5.281 17.203 -8.906 1 96.06 8 LEU B C 1
ATOM 807 O O . LEU B 1 8 ? -5.934 17.453 -9.922 1 96.06 8 LEU B O 1
ATOM 811 N N . TYR B 1 9 ? -5.551 16.109 -8.211 1 97.06 9 TYR B N 1
ATOM 812 C CA . TYR B 1 9 ? -6.777 15.312 -8.289 1 97.06 9 TYR B CA 1
ATOM 813 C C . TYR B 1 9 ? -7.172 14.789 -6.918 1 97.06 9 TYR B C 1
ATOM 815 O O . TYR B 1 9 ? -6.348 14.742 -6 1 97.06 9 TYR B O 1
ATOM 823 N N . ASP B 1 10 ? -8.445 14.539 -6.82 1 97.69 10 ASP B N 1
ATOM 824 C CA . ASP B 1 10 ? -9.047 14.039 -5.59 1 97.69 10 ASP B CA 1
ATOM 825 C C . ASP B 1 10 ? -10.312 13.234 -5.887 1 97.69 10 ASP B C 1
ATOM 827 O O . ASP B 1 10 ? -11.406 13.797 -5.988 1 97.69 10 ASP B O 1
ATOM 831 N N . ASP B 1 11 ? -10.102 11.906 -5.953 1 97.12 11 ASP B N 1
ATOM 832 C CA . ASP B 1 11 ? -11.219 11.039 -6.34 1 97.12 11 ASP B CA 1
ATOM 833 C C . ASP B 1 11 ? -11.383 9.883 -5.352 1 97.12 11 ASP B C 1
ATOM 835 O O . ASP B 1 11 ? -10.391 9.281 -4.926 1 97.12 11 ASP B O 1
ATOM 839 N N . THR B 1 12 ? -12.609 9.672 -4.949 1 97.75 12 THR B N 1
ATOM 840 C CA . THR B 1 12 ? -12.922 8.539 -4.086 1 97.75 12 THR B CA 1
ATOM 841 C C . THR B 1 12 ? -13.805 7.527 -4.816 1 97.75 12 THR B C 1
ATOM 843 O O . THR B 1 12 ? -14.742 7.91 -5.52 1 97.75 12 THR B O 1
ATOM 846 N N . GLU B 1 13 ? -13.484 6.312 -4.629 1 97.19 13 GLU B N 1
ATOM 847 C CA . GLU B 1 13 ? -14.281 5.258 -5.246 1 97.19 13 GLU B CA 1
ATOM 848 C C . GLU B 1 13 ? -14.516 4.102 -4.277 1 97.19 13 GLU B C 1
ATOM 850 O O . GLU B 1 13 ? -13.742 3.906 -3.338 1 97.19 13 GLU B O 1
ATOM 855 N N . GLN B 1 14 ? -15.609 3.352 -4.586 1 96.81 14 GLN B N 1
ATOM 856 C CA . GLN B 1 14 ? -15.781 2.068 -3.914 1 96.81 14 GLN B CA 1
ATOM 857 C C . GLN B 1 14 ? -14.812 1.024 -4.465 1 96.81 14 GLN B C 1
ATOM 859 O O . GLN B 1 14 ? -14.602 0.943 -5.676 1 96.81 14 GLN B O 1
ATOM 864 N N . SER B 1 15 ? -14.203 0.359 -3.523 1 97.19 15 SER B N 1
ATOM 865 C CA . SER B 1 15 ? -13.234 -0.674 -3.889 1 97.19 15 SER B CA 1
ATOM 866 C C . SER B 1 15 ? -13.469 -1.955 -3.096 1 97.19 15 SER B C 1
ATOM 868 O O . SER B 1 15 ? -14.461 -2.07 -2.373 1 97.19 15 SER B O 1
ATOM 870 N N . GLN B 1 16 ? -12.75 -2.947 -3.475 1 97.62 16 GLN B N 1
ATOM 871 C CA . GLN B 1 16 ? -12.734 -4.215 -2.752 1 97.62 16 GLN B CA 1
ATOM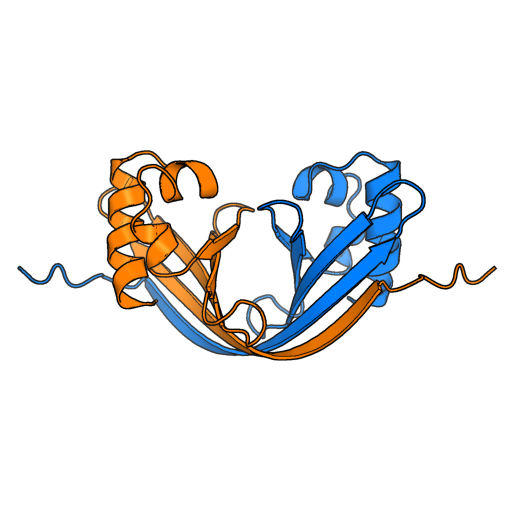 872 C C . GLN B 1 16 ? -11.336 -4.566 -2.273 1 97.62 16 GLN B C 1
ATOM 874 O O . GLN B 1 16 ? -10.367 -4.434 -3.025 1 97.62 16 GLN B O 1
ATOM 879 N N . THR B 1 17 ? -11.234 -4.895 -1.009 1 98.38 17 THR B N 1
ATOM 880 C CA . THR B 1 17 ? -9.945 -5.293 -0.457 1 98.38 17 THR B CA 1
ATOM 881 C C . THR B 1 17 ? -10.008 -6.719 0.079 1 98.38 17 THR B C 1
ATOM 883 O O . THR B 1 17 ? -10.883 -7.055 0.875 1 98.38 17 THR B O 1
ATOM 886 N N . ARG B 1 18 ? -9.148 -7.547 -0.461 1 98.56 18 ARG B N 1
ATOM 887 C CA . ARG B 1 18 ? -8.945 -8.906 0.039 1 98.56 18 ARG B CA 1
ATOM 888 C C . ARG B 1 18 ? -7.719 -8.977 0.945 1 98.56 18 ARG B C 1
ATOM 890 O O . ARG B 1 18 ? -6.633 -8.531 0.566 1 98.56 18 ARG B O 1
ATOM 897 N N . PHE B 1 19 ? -7.922 -9.43 2.189 1 98.5 19 PHE B N 1
ATOM 898 C CA . PHE B 1 19 ? -6.832 -9.766 3.098 1 98.5 19 PHE B CA 1
ATOM 899 C C . PHE B 1 19 ? -6.594 -11.273 3.123 1 98.5 19 PHE B C 1
ATOM 901 O O . PHE B 1 19 ? -7.508 -12.047 3.414 1 98.5 19 PHE B O 1
ATOM 908 N N . VAL B 1 20 ? -5.32 -11.586 2.799 1 98.44 20 VAL B N 1
ATOM 909 C CA . VAL B 1 20 ? -5.055 -13.023 2.723 1 98.44 20 VAL B CA 1
ATOM 910 C C . VAL B 1 20 ? -3.666 -13.32 3.283 1 98.44 20 VAL B C 1
ATOM 912 O O . VAL B 1 20 ? -2.736 -12.523 3.105 1 98.44 20 VAL B O 1
ATOM 915 N N . SER B 1 21 ? -3.607 -14.344 3.977 1 98.25 21 SER B N 1
ATOM 916 C CA . SER B 1 21 ? -2.352 -14.844 4.531 1 98.25 21 SER B CA 1
ATOM 917 C C . SER B 1 21 ? -2.152 -16.312 4.211 1 98.25 21 SER B C 1
ATOM 919 O O . SER B 1 21 ? -3.086 -17.109 4.324 1 98.25 21 SER B O 1
ATOM 921 N N . PHE B 1 22 ? -0.946 -16.641 3.809 1 97.88 22 PHE B N 1
ATOM 922 C CA . PHE B 1 22 ? -0.647 -18.047 3.52 1 97.88 22 PHE B CA 1
ATOM 923 C C . PHE B 1 22 ? 0.831 -18.344 3.744 1 97.88 22 PHE B C 1
ATOM 925 O O . PHE B 1 22 ? 1.653 -17.422 3.789 1 97.88 22 PHE B O 1
ATOM 932 N N . MET B 1 23 ? 1.075 -19.594 3.969 1 95.06 23 MET B N 1
ATOM 933 C CA . MET B 1 23 ? 2.461 -20.031 4.125 1 95.06 23 MET B CA 1
ATOM 934 C C . MET B 1 23 ? 3.025 -20.531 2.797 1 95.06 23 MET B C 1
ATOM 936 O O . MET B 1 23 ? 2.445 -21.422 2.166 1 95.06 23 MET B O 1
ATOM 940 N N . GLY B 1 24 ? 4.113 -19.891 2.4 1 91.69 24 GLY B N 1
ATOM 941 C CA . GLY B 1 24 ? 4.906 -20.516 1.354 1 91.69 24 GLY B CA 1
ATOM 942 C C . GLY B 1 24 ? 5.816 -21.609 1.869 1 91.69 24 GLY B C 1
ATOM 943 O O . GLY B 1 24 ? 5.66 -22.078 3.004 1 91.69 24 GLY B O 1
ATOM 944 N N . LYS B 1 25 ? 6.656 -22.031 1.044 1 91.38 25 LYS B N 1
ATOM 945 C CA . LYS B 1 25 ? 7.598 -23.062 1.462 1 91.38 25 LYS B CA 1
ATOM 946 C C . LYS B 1 25 ? 8.531 -22.547 2.551 1 91.38 25 LYS B C 1
ATOM 948 O O . LYS B 1 25 ? 8.797 -23.234 3.533 1 91.38 25 LYS B O 1
ATOM 953 N N . ASN B 1 26 ? 8.961 -21.266 2.395 1 91.31 26 ASN B N 1
ATOM 954 C CA . ASN B 1 26 ? 10 -20.75 3.283 1 91.31 26 ASN B CA 1
ATOM 955 C C . ASN B 1 26 ? 9.539 -19.516 4.031 1 91.31 26 ASN B C 1
ATOM 957 O O . ASN B 1 26 ? 10.203 -19.062 4.961 1 91.31 26 ASN B O 1
ATOM 961 N N . THR B 1 27 ? 8.469 -18.922 3.572 1 92.94 27 THR B N 1
ATOM 962 C CA . THR B 1 27 ? 8.078 -17.656 4.188 1 92.94 27 THR B CA 1
ATOM 963 C C . THR B 1 27 ? 6.555 -17.547 4.262 1 92.94 27 THR B C 1
ATOM 965 O O . THR B 1 27 ? 5.84 -18.25 3.551 1 92.94 27 THR B O 1
ATOM 968 N N . ARG B 1 28 ? 6.168 -16.766 5.207 1 96 28 ARG B N 1
ATOM 969 C CA . ARG B 1 28 ? 4.766 -16.375 5.305 1 96 28 ARG B CA 1
ATOM 970 C C . ARG B 1 28 ? 4.477 -15.148 4.457 1 96 28 ARG B C 1
ATOM 972 O O . ARG B 1 28 ? 5.266 -14.195 4.438 1 96 28 ARG B O 1
ATOM 979 N N . PHE B 1 29 ? 3.303 -15.133 3.756 1 97.69 29 PHE B N 1
ATOM 980 C CA . PHE B 1 29 ? 2.832 -13.969 3.02 1 97.69 29 PHE B CA 1
ATOM 981 C C . PHE B 1 29 ? 1.561 -13.406 3.646 1 97.69 29 PHE B C 1
ATOM 983 O O . PHE B 1 29 ? 0.614 -14.156 3.91 1 97.69 29 PHE B O 1
ATOM 990 N N . ASP B 1 30 ? 1.552 -12.141 4.008 1 98.38 30 ASP B N 1
ATOM 991 C CA . ASP B 1 30 ? 0.383 -11.367 4.41 1 98.38 30 ASP B CA 1
ATOM 992 C C . ASP B 1 30 ? 0.118 -10.219 3.434 1 98.38 30 ASP B C 1
ATOM 994 O O . ASP B 1 30 ? 0.891 -9.266 3.367 1 98.38 30 ASP B O 1
ATOM 998 N N . LEU B 1 31 ? -0.998 -10.398 2.705 1 98.56 31 LEU B N 1
ATOM 999 C CA . LEU B 1 31 ? -1.227 -9.438 1.627 1 98.56 31 LEU B CA 1
ATOM 1000 C C . LEU B 1 31 ? -2.557 -8.719 1.814 1 98.56 31 LEU B C 1
ATOM 1002 O O . LEU B 1 31 ? -3.531 -9.312 2.277 1 98.56 31 LEU B O 1
ATOM 1006 N N . ALA B 1 32 ? -2.561 -7.492 1.511 1 98.69 32 ALA B N 1
ATOM 1007 C CA . ALA B 1 32 ? -3.793 -6.809 1.122 1 98.69 32 ALA B CA 1
ATOM 1008 C C . ALA B 1 32 ? -3.852 -6.598 -0.388 1 98.69 32 ALA B C 1
ATOM 1010 O O . ALA B 1 32 ? -2.893 -6.109 -0.991 1 98.69 32 ALA B O 1
ATOM 1011 N N . ILE B 1 33 ? -4.883 -7.051 -1.003 1 98.69 33 ILE B N 1
ATOM 1012 C CA . ILE B 1 33 ? -5.121 -6.906 -2.436 1 98.69 33 ILE B CA 1
ATOM 1013 C C . ILE B 1 33 ? -6.285 -5.945 -2.672 1 98.69 33 ILE B C 1
ATOM 1015 O O . ILE B 1 33 ? -7.434 -6.266 -2.357 1 98.69 33 ILE B O 1
ATOM 1019 N N . VAL B 1 34 ? -5.961 -4.773 -3.213 1 98.56 34 VAL B N 1
ATOM 1020 C CA . VAL B 1 34 ? -6.977 -3.744 -3.404 1 98.56 34 VAL B CA 1
ATOM 1021 C C . VAL B 1 34 ? -7.336 -3.645 -4.887 1 98.56 34 VAL B C 1
ATOM 1023 O O . VAL B 1 34 ? -6.473 -3.373 -5.723 1 98.56 34 VAL B O 1
ATOM 1026 N N . LYS B 1 35 ? -8.594 -3.885 -5.172 1 97.31 35 LYS B N 1
ATOM 1027 C CA . LYS B 1 35 ? -9.141 -3.744 -6.52 1 97.31 35 LYS B CA 1
ATOM 1028 C C . LYS B 1 35 ? -9.797 -2.379 -6.707 1 97.31 35 LYS B C 1
ATOM 1030 O O . LYS B 1 35 ? -10.711 -2.016 -5.961 1 97.31 35 LYS B O 1
ATOM 1035 N N . THR B 1 36 ? -9.258 -1.623 -7.609 1 95.06 36 THR B N 1
ATOM 1036 C CA . THR B 1 36 ? -9.805 -0.308 -7.922 1 95.06 36 THR B CA 1
ATOM 1037 C C . THR B 1 36 ? -10.07 -0.175 -9.414 1 95.06 36 THR B C 1
ATOM 1039 O O . THR B 1 36 ? -9.633 -1.011 -10.211 1 95.06 36 THR B O 1
ATOM 1042 N N . GLY B 1 37 ? -10.781 0.83 -9.797 1 92.75 37 GLY B N 1
ATOM 1043 C CA . GLY B 1 37 ? -11.047 1.136 -11.195 1 92.75 37 GLY B CA 1
ATOM 1044 C C . GLY B 1 37 ? -9.953 1.977 -11.836 1 92.75 37 GLY B C 1
ATOM 1045 O O . GLY B 1 37 ? -9.969 2.205 -13.047 1 92.75 37 GLY B O 1
ATOM 1046 N N . ARG B 1 38 ? -8.922 2.441 -11.289 1 91.06 38 ARG B N 1
ATOM 1047 C CA . ARG B 1 38 ? -7.973 3.453 -11.742 1 91.06 38 ARG B CA 1
ATOM 1048 C C . ARG B 1 38 ? -6.805 2.814 -12.484 1 91.06 38 ARG B C 1
ATOM 1050 O O . ARG B 1 38 ? -6.184 3.449 -13.336 1 91.06 38 ARG B O 1
ATOM 1057 N N . HIS B 1 39 ? -6.395 1.654 -12.32 1 93.19 39 HIS B N 1
ATOM 1058 C CA . HIS B 1 39 ? -5.148 1.086 -12.828 1 93.19 39 HIS B CA 1
ATOM 1059 C C . HIS B 1 39 ? -5.414 0.051 -13.914 1 93.19 39 HIS B C 1
ATOM 1061 O O . HIS B 1 39 ? -4.699 -0.949 -14.016 1 93.19 39 HIS B O 1
ATOM 1067 N N . TYR B 1 40 ? -6.43 0.313 -14.672 1 91.25 40 TYR B N 1
ATOM 1068 C CA . TYR B 1 40 ? -6.73 -0.472 -15.859 1 91.25 40 TYR B CA 1
ATOM 1069 C C . TYR B 1 40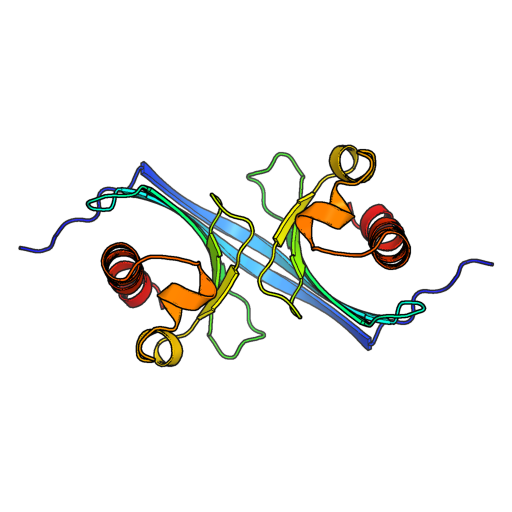 ? -6.77 -1.961 -15.539 1 91.25 40 TYR B C 1
ATOM 1071 O O . TYR B 1 40 ? -6.16 -2.771 -16.234 1 91.25 40 TYR B O 1
ATOM 1079 N N . GLY B 1 41 ? -7.367 -2.248 -14.414 1 90.31 41 GLY B N 1
ATOM 1080 C CA . GLY B 1 41 ? -7.578 -3.645 -14.062 1 90.31 41 GLY B CA 1
ATOM 1081 C C . GLY B 1 41 ? -6.438 -4.234 -13.258 1 90.31 41 GLY B C 1
ATOM 1082 O O . GLY B 1 41 ? -6.516 -5.379 -12.805 1 90.31 41 GLY B O 1
ATOM 1083 N N . LYS B 1 42 ? -5.359 -3.473 -13.094 1 97.31 42 LYS B N 1
ATOM 1084 C CA . LYS B 1 42 ? -4.285 -3.945 -12.227 1 97.31 42 LYS B CA 1
ATOM 1085 C C . LYS B 1 42 ? -4.66 -3.807 -10.758 1 97.31 42 LYS B C 1
ATOM 1087 O O . LYS B 1 42 ? -5.539 -3.014 -10.406 1 97.31 42 LYS B O 1
ATOM 1092 N N . LEU B 1 43 ? -4.027 -4.551 -9.938 1 98.38 43 LEU B N 1
ATOM 1093 C CA . LEU B 1 43 ? -4.332 -4.605 -8.516 1 98.38 43 LEU B CA 1
ATOM 1094 C C . LEU B 1 43 ? -3.238 -3.922 -7.699 1 98.38 43 LEU B C 1
ATOM 1096 O O . LEU B 1 43 ? -2.062 -3.969 -8.07 1 98.38 43 LEU B O 1
ATOM 1100 N N . LEU B 1 44 ? -3.664 -3.193 -6.668 1 98.56 44 LEU B N 1
ATOM 1101 C CA . LEU B 1 44 ? -2.705 -2.809 -5.637 1 98.56 44 LEU B CA 1
ATOM 1102 C C . LEU B 1 44 ? -2.408 -3.979 -4.707 1 98.56 44 LEU B C 1
ATOM 1104 O O . LEU B 1 44 ? -3.293 -4.445 -3.984 1 98.56 44 LEU B O 1
ATOM 1108 N N . ILE B 1 45 ? -1.154 -4.488 -4.715 1 98.81 45 ILE B N 1
ATOM 1109 C CA . ILE B 1 45 ? -0.731 -5.605 -3.873 1 98.81 45 ILE B CA 1
ATOM 1110 C C . ILE B 1 45 ? 0.172 -5.094 -2.754 1 98.81 45 ILE B C 1
ATOM 1112 O O . ILE B 1 45 ? 1.273 -4.602 -3.014 1 98.81 45 ILE B O 1
ATOM 1116 N N . LEU B 1 46 ? -0.31 -5.129 -1.577 1 98.56 46 LEU B N 1
ATOM 1117 C CA . LEU B 1 46 ? 0.426 -4.66 -0.408 1 98.56 46 LEU B CA 1
ATOM 1118 C C . LEU B 1 46 ? 0.985 -5.832 0.388 1 98.56 46 LEU B C 1
ATOM 1120 O O . LEU B 1 46 ? 0.251 -6.762 0.731 1 98.56 46 LEU B O 1
ATOM 1124 N N . ASN B 1 47 ? 2.281 -5.828 0.604 1 98.25 47 ASN B N 1
ATOM 1125 C CA . ASN B 1 47 ? 2.854 -6.766 1.562 1 98.25 47 ASN B CA 1
ATOM 1126 C C . ASN B 1 47 ? 2.736 -6.25 2.992 1 98.25 47 ASN B C 1
ATOM 1128 O O . ASN B 1 47 ? 3.465 -5.336 3.389 1 98.25 47 ASN B O 1
ATOM 1132 N N . MET B 1 48 ? 1.877 -6.855 3.76 1 97.06 48 MET B N 1
ATOM 1133 C CA . MET B 1 48 ? 1.51 -6.355 5.082 1 97.06 48 MET B CA 1
ATOM 1134 C C . MET B 1 48 ? 2.643 -6.574 6.078 1 97.06 48 MET B C 1
ATOM 1136 O O . MET B 1 48 ? 2.664 -5.957 7.145 1 97.06 48 MET B O 1
ATOM 1140 N N . LEU B 1 49 ? 3.453 -7.477 5.785 1 95.81 49 LEU B N 1
ATOM 1141 C CA . LEU B 1 49 ? 4.586 -7.727 6.668 1 95.81 49 LEU B CA 1
ATOM 1142 C C . LEU B 1 49 ? 5.703 -6.719 6.418 1 95.81 49 LEU B C 1
ATOM 1144 O O . LEU B 1 49 ? 6.582 -6.539 7.266 1 95.81 49 LEU B O 1
ATOM 1148 N N . SER B 1 50 ? 5.648 -6.137 5.281 1 91.56 50 SER B N 1
ATOM 1149 C CA . SER B 1 50 ? 6.57 -5.055 4.949 1 91.56 50 SER B CA 1
ATOM 1150 C C . SER B 1 50 ? 5.812 -3.777 4.59 1 91.56 50 SER B C 1
ATOM 1152 O O . SER B 1 50 ? 4.586 -3.736 4.664 1 91.56 50 SER B O 1
ATOM 1154 N N . ASN B 1 51 ? 6.387 -2.711 4.258 1 92.19 51 ASN B N 1
ATOM 1155 C CA . ASN B 1 51 ? 5.75 -1.441 3.928 1 92.19 51 ASN B CA 1
ATOM 1156 C C . ASN B 1 51 ? 5.758 -1.185 2.424 1 92.19 51 ASN B C 1
ATOM 1158 O O . ASN B 1 51 ? 5.672 -0.036 1.985 1 92.19 51 ASN B O 1
ATOM 1162 N N . ARG B 1 52 ? 5.848 -2.311 1.762 1 95.06 52 ARG B N 1
ATOM 1163 C CA . ARG B 1 52 ? 5.945 -2.141 0.315 1 95.06 52 ARG B CA 1
ATOM 1164 C C . ARG B 1 52 ? 4.641 -2.529 -0.371 1 95.06 52 ARG B C 1
ATOM 1166 O O . ARG B 1 52 ? 3.922 -3.412 0.102 1 95.06 52 ARG B O 1
ATOM 1173 N N . PHE B 1 53 ? 4.461 -1.908 -1.513 1 98.31 53 PHE B N 1
ATOM 1174 C CA . PHE B 1 53 ? 3.363 -2.316 -2.381 1 98.31 53 PHE B CA 1
ATOM 1175 C C . PHE B 1 53 ? 3.744 -2.156 -3.848 1 98.31 53 PHE B C 1
ATOM 1177 O O . PHE B 1 53 ? 4.77 -1.551 -4.164 1 98.31 53 PHE B O 1
ATOM 1184 N N . ALA B 1 54 ? 2.9 -2.775 -4.746 1 98 54 ALA B N 1
ATOM 1185 C CA . ALA B 1 54 ? 3.059 -2.646 -6.191 1 98 54 ALA B CA 1
ATOM 1186 C C . ALA B 1 54 ? 1.711 -2.729 -6.902 1 98 54 ALA B C 1
ATOM 1188 O O . ALA B 1 54 ? 0.749 -3.277 -6.359 1 98 54 ALA B O 1
ATOM 1189 N N . ILE B 1 55 ? 1.671 -2.082 -7.98 1 98 55 ILE B N 1
ATOM 1190 C CA . ILE B 1 55 ? 0.538 -2.23 -8.891 1 98 55 ILE B CA 1
ATOM 1191 C C . ILE B 1 55 ? 0.82 -3.352 -9.883 1 98 55 ILE B C 1
ATOM 1193 O O . ILE B 1 55 ? 1.724 -3.236 -10.719 1 98 55 ILE B O 1
ATOM 1197 N N . ILE B 1 56 ? 0.053 -4.414 -9.836 1 98.19 56 ILE B N 1
ATOM 1198 C CA . ILE B 1 56 ? 0.477 -5.629 -10.531 1 98.19 56 ILE B CA 1
ATOM 1199 C C . ILE B 1 56 ? -0.663 -6.148 -11.406 1 98.19 56 ILE B C 1
ATOM 1201 O O . ILE B 1 56 ? -1.801 -6.266 -10.945 1 98.19 56 ILE B O 1
ATOM 1205 N N . GLY B 1 57 ? -0.427 -6.289 -12.578 1 97.62 57 GLY B N 1
ATOM 1206 C CA . GLY B 1 57 ? -1.203 -7.098 -13.508 1 97.62 57 GLY B CA 1
ATOM 1207 C C . GLY B 1 57 ? -0.43 -8.281 -14.062 1 97.62 57 GLY B C 1
ATOM 1208 O O . GLY B 1 57 ? 0.698 -8.539 -13.641 1 97.62 57 GLY B O 1
ATOM 1209 N N . THR B 1 58 ? -1.064 -9.039 -14.945 1 97.31 58 THR B N 1
ATOM 1210 C CA . THR B 1 58 ? -0.441 -10.227 -15.523 1 97.31 58 THR B CA 1
ATOM 1211 C C . THR B 1 58 ? 0.877 -9.875 -16.203 1 97.31 58 THR B C 1
ATOM 1213 O O . THR B 1 58 ? 1.856 -10.617 -16.094 1 97.31 58 THR B O 1
ATOM 1216 N N . ASP B 1 59 ? 0.876 -8.773 -16.906 1 97.62 59 ASP B N 1
ATOM 1217 C CA . ASP B 1 59 ? 2.078 -8.352 -17.609 1 97.62 59 ASP B CA 1
ATOM 1218 C C . ASP B 1 59 ? 3.238 -8.117 -16.641 1 97.62 59 ASP B C 1
ATOM 1220 O O . ASP B 1 59 ? 4.391 -8.406 -16.969 1 97.62 59 ASP B O 1
ATOM 1224 N N . ASP B 1 60 ? 3.014 -7.629 -15.453 1 97.81 60 ASP B N 1
ATOM 1225 C CA . ASP B 1 60 ? 4.051 -7.402 -14.453 1 97.81 60 ASP B CA 1
ATOM 1226 C C . ASP B 1 60 ? 4.578 -8.719 -13.891 1 97.81 60 ASP B C 1
ATOM 1228 O O . ASP B 1 60 ? 5.762 -8.836 -13.57 1 97.81 60 ASP B O 1
ATOM 1232 N N . LEU B 1 61 ? 3.693 -9.688 -13.797 1 97.88 61 LEU B N 1
ATOM 1233 C CA . LEU B 1 61 ? 4.098 -11 -13.297 1 97.88 61 LEU B CA 1
ATOM 1234 C C . LEU B 1 61 ? 5.035 -11.688 -14.289 1 97.88 61 LEU B C 1
ATOM 1236 O O . LEU B 1 61 ? 5.887 -12.484 -13.883 1 97.88 61 LEU B O 1
ATOM 1240 N N . GLU B 1 62 ? 4.922 -11.328 -15.523 1 97.88 62 GLU B N 1
ATOM 1241 C CA . GLU B 1 62 ? 5.719 -11.953 -16.578 1 97.88 62 GLU B CA 1
ATOM 1242 C C . GLU B 1 62 ? 7.098 -11.312 -16.672 1 97.88 62 GLU B C 1
ATOM 1244 O O . GLU B 1 62 ? 7.996 -11.859 -17.328 1 97.88 62 GLU B O 1
ATOM 1249 N N . GLU B 1 63 ? 7.238 -10.172 -16.109 1 97.69 63 GLU B N 1
ATOM 1250 C CA . GLU B 1 63 ? 8.523 -9.48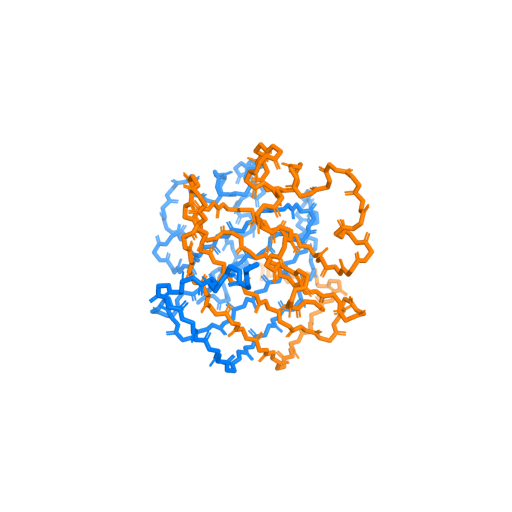4 -16.141 1 97.69 63 GLU B CA 1
ATOM 1251 C C . GLU B 1 63 ? 9.508 -10.109 -15.156 1 97.69 63 GLU B C 1
ATOM 1253 O O . GLU B 1 63 ? 9.305 -10.039 -13.938 1 97.69 63 GLU B O 1
ATOM 1258 N N . GLU B 1 64 ? 10.469 -10.648 -15.703 1 96.94 64 GLU B N 1
ATOM 1259 C CA . GLU B 1 64 ? 11.484 -11.289 -14.867 1 96.94 64 GLU B CA 1
ATOM 1260 C C . GLU B 1 64 ? 12.055 -10.312 -13.852 1 96.94 64 GLU B C 1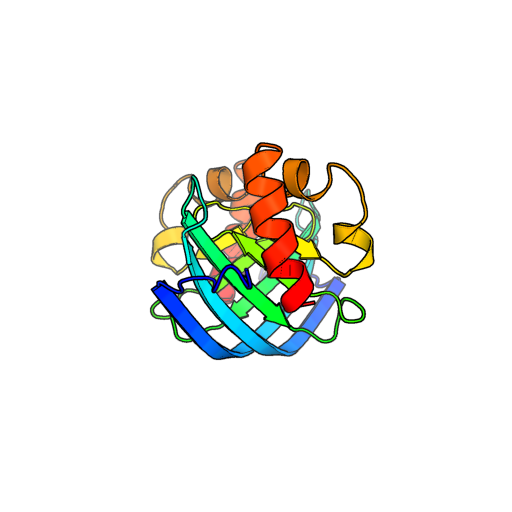
ATOM 1262 O O . GLU B 1 64 ? 12.391 -9.172 -14.195 1 96.94 64 GLU B O 1
ATOM 1267 N N . GLY B 1 65 ? 12.172 -10.758 -12.562 1 97.94 65 GLY B N 1
ATOM 1268 C CA . GLY B 1 65 ? 12.812 -9.984 -11.516 1 97.94 65 GLY B CA 1
ATOM 1269 C C . GLY B 1 65 ? 11.914 -8.922 -10.914 1 97.94 65 GLY B C 1
ATOM 1270 O O . GLY B 1 65 ? 12.258 -8.297 -9.914 1 97.94 65 GLY B O 1
ATOM 1271 N N . TYR B 1 66 ? 10.734 -8.719 -11.461 1 98.38 66 TYR B N 1
ATOM 1272 C CA . TYR B 1 66 ? 9.883 -7.613 -11.031 1 98.38 66 TYR B CA 1
ATOM 1273 C C . TYR B 1 66 ? 9.453 -7.785 -9.578 1 98.38 66 TYR B C 1
ATOM 1275 O O . TYR B 1 66 ? 9.625 -6.871 -8.766 1 98.38 66 TYR B O 1
ATOM 1283 N N . LEU B 1 67 ? 8.938 -8.922 -9.234 1 98 67 LEU B N 1
ATOM 1284 C CA . LEU B 1 67 ? 8.453 -9.156 -7.875 1 98 67 LEU B CA 1
ATOM 1285 C C . LEU B 1 67 ? 9.594 -9.094 -6.871 1 98 67 LEU B C 1
ATOM 1287 O O . LEU B 1 67 ? 9.43 -8.586 -5.762 1 98 67 LEU B O 1
ATOM 1291 N N . GLU B 1 68 ? 10.719 -9.672 -7.285 1 98.5 68 GLU B N 1
ATOM 1292 C CA . GLU B 1 68 ? 11.898 -9.641 -6.422 1 98.5 68 GLU B CA 1
ATOM 1293 C C . GLU B 1 68 ? 12.258 -8.211 -6.031 1 98.5 68 GLU B C 1
ATOM 1295 O O . GLU B 1 68 ? 12.523 -7.934 -4.859 1 98.5 68 GLU B O 1
ATOM 1300 N N . HIS B 1 69 ? 12.188 -7.387 -7.023 1 97.5 69 HIS B N 1
ATOM 1301 C CA . HIS B 1 69 ? 12.562 -6 -6.785 1 97.5 69 HIS B CA 1
ATOM 1302 C C . HIS B 1 69 ? 11.461 -5.25 -6.047 1 97.5 69 HIS B C 1
ATOM 1304 O O . HIS B 1 69 ? 11.727 -4.559 -5.062 1 97.5 69 HIS B O 1
ATOM 1310 N N . ALA B 1 70 ? 10.289 -5.383 -6.473 1 97 70 ALA B N 1
ATOM 1311 C CA . ALA B 1 70 ? 9.164 -4.625 -5.93 1 97 70 ALA B CA 1
ATOM 1312 C C . ALA B 1 70 ? 8.953 -4.926 -4.449 1 97 70 ALA B C 1
ATOM 1314 O O . ALA B 1 70 ? 8.617 -4.035 -3.668 1 97 70 ALA B O 1
ATOM 1315 N N . PHE B 1 71 ? 9.211 -6.199 -4.09 1 97.38 71 PHE B N 1
ATOM 1316 C CA . PHE B 1 71 ? 8.883 -6.609 -2.729 1 97.38 71 PHE B CA 1
ATOM 1317 C C . PHE B 1 71 ? 10.141 -7.016 -1.973 1 97.38 71 PHE B C 1
ATOM 1319 O O . PHE B 1 71 ? 10.07 -7.473 -0.832 1 97.38 71 PHE B O 1
ATOM 1326 N N . ASN B 1 72 ? 11.273 -6.836 -2.621 1 96.31 72 ASN B N 1
ATOM 1327 C CA . ASN B 1 72 ? 12.555 -7.203 -2.021 1 96.31 72 ASN B CA 1
ATOM 1328 C C . ASN B 1 72 ? 12.562 -8.664 -1.569 1 96.31 72 ASN B C 1
ATOM 1330 O O . ASN B 1 72 ? 12.867 -8.953 -0.412 1 96.31 72 ASN B O 1
ATOM 1334 N N . LEU B 1 73 ? 12.312 -9.555 -2.465 1 97 73 LEU B N 1
ATOM 1335 C CA . LEU B 1 73 ? 12.273 -10.992 -2.223 1 97 73 LEU B CA 1
ATOM 1336 C C . LEU B 1 73 ? 13.398 -11.703 -2.965 1 97 73 LEU B C 1
ATOM 1338 O O . LEU B 1 73 ? 13.875 -11.219 -3.994 1 97 73 LEU B O 1
ATOM 1342 N N . ASN B 1 74 ? 13.812 -12.773 -2.383 1 97.19 74 ASN B N 1
ATOM 1343 C CA . ASN B 1 74 ? 14.664 -13.633 -3.199 1 97.19 74 ASN B CA 1
ATOM 1344 C C . ASN B 1 74 ? 13.859 -14.344 -4.285 1 97.19 74 ASN B C 1
ATOM 1346 O O . ASN B 1 74 ? 12.633 -14.297 -4.293 1 97.19 74 ASN B O 1
ATOM 1350 N N . GLU B 1 75 ? 14.555 -14.969 -5.156 1 97.38 75 GLU B N 1
ATOM 1351 C CA . GLU B 1 75 ? 13.93 -15.57 -6.332 1 97.38 75 GLU B CA 1
ATOM 1352 C C . GLU B 1 75 ? 12.914 -16.641 -5.934 1 97.38 75 GLU B C 1
ATOM 1354 O O . GLU B 1 75 ? 11.82 -16.703 -6.5 1 97.38 75 GLU B O 1
ATOM 1359 N N . GLU B 1 76 ? 13.266 -17.469 -4.977 1 97 76 GLU B N 1
ATOM 1360 C CA . GLU B 1 76 ? 12.391 -18.562 -4.562 1 97 76 GLU B CA 1
ATOM 1361 C C . GLU B 1 76 ? 11.094 -18.031 -3.965 1 97 76 GLU B C 1
ATOM 1363 O O . GLU B 1 76 ? 10 -18.469 -4.336 1 97 76 GLU B O 1
ATOM 1368 N N . ASP B 1 77 ? 11.172 -17.078 -3.031 1 96.81 77 ASP B N 1
ATOM 1369 C CA . ASP B 1 77 ? 9.984 -16.484 -2.416 1 96.81 77 ASP B CA 1
ATOM 1370 C C . ASP B 1 77 ? 9.156 -15.719 -3.443 1 96.81 77 ASP B C 1
ATOM 1372 O O . ASP B 1 77 ? 7.926 -15.766 -3.408 1 96.81 77 ASP B O 1
ATOM 1376 N N . ALA B 1 78 ? 9.852 -15.078 -4.355 1 97.69 78 ALA B N 1
ATOM 1377 C CA . ALA B 1 78 ? 9.156 -14.336 -5.406 1 97.69 78 ALA B CA 1
ATOM 1378 C C . ALA B 1 78 ? 8.352 -15.273 -6.301 1 97.69 78 ALA B C 1
ATOM 1380 O O . ALA B 1 78 ? 7.242 -14.938 -6.727 1 97.69 78 ALA B O 1
ATOM 1381 N N . GLN B 1 79 ? 8.945 -16.406 -6.551 1 97.19 79 GLN B N 1
ATOM 1382 C CA . GLN B 1 79 ? 8.242 -17.375 -7.387 1 97.19 79 GLN B CA 1
ATOM 1383 C C . GLN B 1 79 ? 6.98 -17.875 -6.699 1 97.19 79 GLN B C 1
ATOM 1385 O O . GLN B 1 79 ? 5.941 -18.047 -7.34 1 97.19 79 GLN B O 1
ATOM 1390 N N . GLU B 1 80 ? 7.098 -18.109 -5.398 1 96.44 80 GLU B N 1
ATOM 1391 C CA . GLU B 1 80 ? 5.922 -18.531 -4.648 1 96.44 80 GLU B CA 1
ATOM 1392 C C . GLU B 1 80 ? 4.828 -17.469 -4.68 1 96.44 80 GLU B C 1
ATOM 1394 O O . GLU B 1 80 ? 3.654 -17.781 -4.883 1 96.44 80 GLU B O 1
ATOM 1399 N N . LEU B 1 81 ? 5.246 -16.25 -4.48 1 97.31 81 LEU B N 1
ATOM 1400 C CA . LEU B 1 81 ? 4.285 -15.156 -4.551 1 97.31 81 LEU B CA 1
ATOM 1401 C C . LEU B 1 81 ? 3.695 -15.039 -5.953 1 97.31 81 LEU B C 1
ATOM 1403 O O . LEU B 1 81 ? 2.49 -14.836 -6.105 1 97.31 81 LEU B O 1
ATOM 1407 N N . ARG B 1 82 ? 4.527 -15.18 -6.941 1 97.94 82 ARG B N 1
ATOM 1408 C CA . ARG B 1 82 ? 4.098 -15.102 -8.336 1 97.94 82 ARG B CA 1
ATOM 1409 C C . ARG B 1 82 ? 2.99 -16.109 -8.625 1 97.94 82 ARG B C 1
ATOM 1411 O O . ARG B 1 82 ? 1.976 -15.758 -9.234 1 97.94 82 ARG B O 1
ATOM 1418 N N . GLU B 1 83 ? 3.193 -17.266 -8.188 1 96.62 83 GLU B N 1
ATOM 1419 C CA . GLU B 1 83 ? 2.219 -18.328 -8.438 1 96.62 83 GLU B CA 1
ATOM 1420 C C . GLU B 1 83 ? 0.867 -17.984 -7.812 1 96.62 83 GLU B C 1
ATOM 1422 O O . GLU B 1 83 ? -0.178 -18.188 -8.438 1 96.62 83 GLU B O 1
ATOM 1427 N N . PHE B 1 84 ?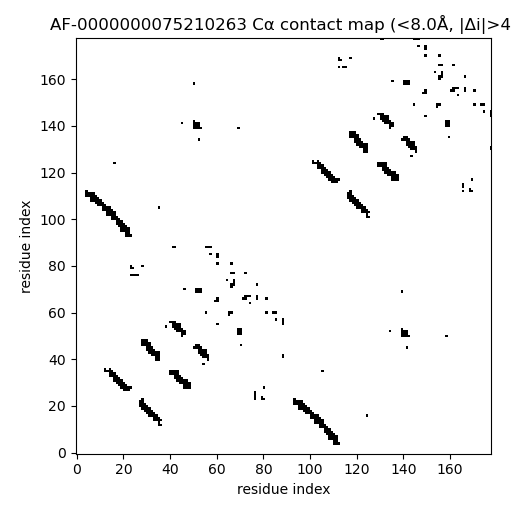 0.935 -17.5 -6.68 1 97.56 84 PHE B N 1
ATOM 1428 C CA . PHE B 1 84 ? -0.31 -17.109 -6.035 1 97.56 84 PHE B CA 1
ATOM 1429 C C . PHE B 1 84 ? -0.973 -15.961 -6.793 1 97.56 84 PHE B C 1
ATOM 1431 O O . PHE B 1 84 ? -2.18 -15.992 -7.047 1 97.56 84 PHE B O 1
ATOM 1438 N N . LEU B 1 85 ? -0.163 -14.953 -7.133 1 98 85 LEU B N 1
ATOM 1439 C CA . LEU B 1 85 ? -0.717 -13.75 -7.738 1 98 85 LEU B CA 1
ATOM 1440 C C . LEU B 1 85 ? -1.281 -14.047 -9.125 1 98 85 LEU B C 1
ATOM 1442 O O . LEU B 1 85 ? -2.223 -13.383 -9.57 1 98 85 LEU B O 1
ATOM 1446 N N . TYR B 1 86 ? -0.771 -15.078 -9.766 1 97.56 86 TYR B N 1
ATOM 1447 C CA . TYR B 1 86 ? -1.332 -15.469 -11.047 1 97.56 86 TYR B CA 1
ATOM 1448 C C . TYR B 1 86 ? -2.783 -15.914 -10.898 1 97.56 86 TYR B C 1
ATOM 1450 O O . TYR B 1 86 ? -3.592 -15.734 -11.812 1 97.56 86 TYR B O 1
ATOM 1458 N N . GLU B 1 87 ? -3.062 -16.422 -9.797 1 96.06 87 GLU B N 1
ATOM 1459 C CA . GLU B 1 87 ? -4.422 -16.891 -9.547 1 96.06 87 GLU B CA 1
ATOM 1460 C C . GLU B 1 87 ? -5.352 -15.742 -9.188 1 96.06 87 GLU B C 1
ATOM 1462 O O . GLU B 1 87 ? -6.574 -15.898 -9.203 1 96.06 87 GLU B O 1
ATOM 1467 N N . VAL B 1 88 ? -4.793 -14.68 -8.852 1 96 88 VAL B N 1
ATOM 1468 C CA . VAL B 1 88 ? -5.566 -13.555 -8.328 1 96 88 VAL B CA 1
ATOM 1469 C C . VAL B 1 88 ? -5.801 -12.523 -9.43 1 96 88 VAL B C 1
ATOM 1471 O O . VAL B 1 88 ? -6.879 -11.938 -9.516 1 96 88 VAL B O 1
ATOM 1474 N N . VAL B 1 89 ? -4.824 -12.297 -10.266 1 95.75 89 VAL B N 1
ATOM 1475 C CA . VAL B 1 89 ? -4.887 -11.234 -11.266 1 95.75 89 VAL B CA 1
ATOM 1476 C C . VAL B 1 89 ? -5.621 -11.734 -12.508 1 95.75 89 VAL B C 1
ATOM 1478 O O . VAL B 1 89 ? -5.625 -12.93 -12.797 1 95.75 89 VAL B O 1
#

Sequence (178 aa):
MSNEQFFLYDDTEQSQTRFVSFMGKNTRFDLAIVKTGRHYGKLLILNMLSNRFAIIGTDDLEEEGYLEHAFNLNEEDAQELREFLYEVVMSNEQFFLYDDTEQSQTRFVSFMGKNTRFDLAIVKTGRHYGKLLILNMLSNRFAIIGTDDLEEEGYLEHAFNLNEEDAQELREFLYEVV